Protein AF-A0AA89TH54-F1 (afdb_monomer_lite)

Radius of gyration: 21.81 Å; chains: 1; bounding box: 43×52×62 Å

Foldseek 3Di:
DVVVCCVVVVVVVVCVVPVVVVLVVLLVLLVVLLVLLCLLQDVVRDDPLHPPPPDDDDDPVRVVVVVVCVVVVPVVVVVVCVVPQVVPDDPPPDDPVVSSCVVVVVVVVVVCVVVVVVVVVVVVVSVVCVVPVVSVNVVSNVSSVVSNVVSVCSNPPDRPPDD

InterPro domains:
  IPR001123 Amino acid exporter protein, LeuE-type [PF01810] (1-156)
  IPR001123 Amino acid exporter protein, LeuE-type [PTHR30086] (2-160)

Structure (mmCIF, N/CA/C/O backbone):
data_AF-A0AA89TH54-F1
#
_entry.id   AF-A0AA89TH54-F1
#
loop_
_atom_site.group_PDB
_atom_site.id
_atom_site.type_symbol
_atom_site.label_atom_id
_atom_site.label_alt_id
_atom_site.label_comp_id
_atom_site.label_asym_id
_atom_site.label_entity_id
_atom_site.label_seq_id
_atom_site.pdbx_PDB_ins_code
_atom_site.Cartn_x
_atom_site.Cartn_y
_atom_site.Cartn_z
_atom_site.occupancy
_atom_site.B_iso_or_equiv
_atom_site.auth_seq_id
_atom_site.auth_comp_id
_atom_site.auth_asym_id
_atom_site.auth_atom_id
_atom_site.pdbx_PDB_model_num
ATOM 1 N N . MET A 1 1 ? -13.115 -5.413 13.784 1.00 51.59 1 MET A N 1
ATOM 2 C CA . MET A 1 1 ? -12.794 -6.855 13.664 1.00 51.59 1 MET A CA 1
ATOM 3 C C . MET A 1 1 ? -14.010 -7.687 13.252 1.00 51.59 1 MET A C 1
ATOM 5 O O . MET A 1 1 ? -13.947 -8.319 12.209 1.00 51.59 1 MET A O 1
ATOM 9 N N . CYS A 1 2 ? -15.135 -7.628 13.978 1.00 52.97 2 CYS A N 1
ATOM 10 C CA . CYS A 1 2 ? -16.329 -8.447 13.707 1.00 52.97 2 CYS A CA 1
ATOM 11 C C . CYS A 1 2 ? -16.914 -8.284 12.296 1.00 52.97 2 CYS A C 1
ATOM 13 O O . CYS A 1 2 ? -17.205 -9.284 11.664 1.00 52.97 2 CYS A O 1
ATOM 15 N N . TYR A 1 3 ? -17.003 -7.064 11.750 1.00 53.06 3 TYR A N 1
ATOM 16 C CA . TYR A 1 3 ? -17.449 -6.857 10.361 1.00 53.06 3 TYR A CA 1
ATOM 17 C C . TYR A 1 3 ? -16.496 -7.476 9.332 1.00 53.06 3 TYR A C 1
ATOM 19 O O . TYR A 1 3 ? -16.937 -8.051 8.352 1.00 53.06 3 TYR A O 1
ATOM 27 N N . LEU A 1 4 ? -15.183 -7.391 9.554 1.00 56.84 4 LEU A N 1
ATOM 28 C CA . LEU A 1 4 ? -14.187 -7.985 8.661 1.00 56.84 4 LEU A CA 1
ATOM 29 C C . LEU A 1 4 ? -14.202 -9.502 8.721 1.00 56.84 4 LEU A C 1
ATOM 31 O O . LEU A 1 4 ? -14.081 -10.140 7.686 1.00 56.84 4 LEU A O 1
ATOM 35 N N . LEU A 1 5 ? -14.371 -10.056 9.920 1.00 62.34 5 LEU A N 1
ATOM 36 C CA . LEU A 1 5 ? -14.556 -11.485 10.119 1.00 62.34 5 LEU A CA 1
ATOM 37 C C . LEU A 1 5 ? -15.887 -11.945 9.526 1.00 62.34 5 LEU A C 1
ATOM 39 O O . LEU A 1 5 ? -15.901 -12.972 8.877 1.00 62.34 5 LEU A O 1
ATOM 43 N N . ALA A 1 6 ? -16.966 -11.172 9.655 1.00 65.12 6 ALA A N 1
ATOM 44 C CA . ALA A 1 6 ? -18.269 -11.479 9.067 1.00 65.12 6 ALA A CA 1
ATOM 45 C C . ALA A 1 6 ? -18.272 -11.336 7.541 1.00 65.12 6 ALA A C 1
ATOM 47 O O . ALA A 1 6 ? -18.856 -12.162 6.858 1.00 65.12 6 ALA A O 1
ATOM 48 N N . ALA A 1 7 ? -17.588 -10.335 6.987 1.00 67.75 7 ALA A N 1
ATOM 49 C CA . ALA A 1 7 ? -17.425 -10.164 5.550 1.00 67.75 7 ALA A CA 1
ATOM 50 C C . ALA A 1 7 ? -16.487 -11.230 4.976 1.00 67.75 7 ALA A C 1
ATOM 52 O O . ALA A 1 7 ? -16.795 -11.804 3.942 1.00 67.75 7 ALA A O 1
ATOM 53 N N . ALA A 1 8 ? -15.375 -11.548 5.646 1.00 64.88 8 ALA A N 1
ATOM 54 C CA . ALA A 1 8 ? -14.481 -12.626 5.232 1.00 64.88 8 ALA A CA 1
ATOM 55 C C . ALA A 1 8 ? -15.153 -13.998 5.368 1.00 64.88 8 ALA A C 1
ATOM 57 O O . ALA A 1 8 ? -15.050 -14.808 4.452 1.00 64.88 8 ALA A O 1
ATOM 58 N N . ALA A 1 9 ? -15.879 -14.248 6.460 1.00 68.12 9 ALA A N 1
ATOM 59 C CA . ALA A 1 9 ? -16.667 -15.461 6.657 1.00 68.12 9 ALA A CA 1
ATOM 60 C C . ALA A 1 9 ? -17.829 -15.534 5.666 1.00 68.12 9 ALA A C 1
ATOM 62 O O . ALA A 1 9 ? -18.050 -16.586 5.090 1.00 68.12 9 ALA A O 1
ATOM 63 N N . GLY A 1 10 ? -18.518 -14.425 5.400 1.00 69.69 10 GLY A N 1
ATOM 64 C CA . GLY A 1 10 ? -19.607 -14.333 4.429 1.00 69.69 10 GLY A CA 1
ATOM 65 C C . GLY A 1 10 ? -19.125 -14.532 2.996 1.00 69.69 10 GLY A C 1
ATOM 66 O O . GLY A 1 10 ? -19.755 -15.260 2.241 1.00 69.69 10 GLY A O 1
ATOM 67 N N . LEU A 1 11 ? -17.970 -13.971 2.631 1.00 68.94 11 LEU A N 1
ATOM 68 C CA . LEU A 1 11 ? -17.341 -14.189 1.328 1.00 68.94 11 LEU A CA 1
ATOM 69 C C . LEU A 1 11 ? -16.819 -15.629 1.200 1.00 68.94 11 LEU A C 1
ATOM 71 O O . LEU A 1 11 ? -16.967 -16.242 0.149 1.00 68.94 11 LEU A O 1
ATOM 75 N N . SER A 1 12 ? -16.279 -16.200 2.281 1.00 69.44 12 SER A N 1
ATOM 76 C CA . SER A 1 12 ? -15.856 -17.607 2.325 1.00 69.44 12 SER A CA 1
ATOM 77 C C . SER A 1 12 ? -17.049 -18.562 2.232 1.00 69.44 12 SER A C 1
ATOM 79 O O . SER A 1 12 ? -16.991 -19.533 1.486 1.00 69.44 12 SER A O 1
ATOM 81 N N . ALA A 1 13 ? -18.153 -18.262 2.921 1.00 70.94 13 ALA A N 1
ATOM 82 C CA . ALA A 1 13 ? -19.404 -19.010 2.855 1.00 70.94 13 ALA A CA 1
ATOM 83 C C . ALA A 1 13 ? -20.057 -18.887 1.472 1.00 70.94 13 ALA A C 1
ATOM 85 O O . ALA A 1 13 ? -20.527 -19.881 0.930 1.00 70.94 13 ALA A O 1
ATOM 86 N N . LEU A 1 14 ? -20.023 -17.700 0.860 1.00 76.31 14 LEU A N 1
ATOM 87 C CA . LEU A 1 14 ? -20.490 -17.474 -0.508 1.00 76.31 14 LEU A CA 1
ATOM 88 C C . LEU A 1 14 ? -19.672 -18.282 -1.520 1.00 76.31 14 LEU A C 1
ATOM 90 O O . LEU A 1 14 ? -20.238 -18.893 -2.420 1.00 76.31 14 LEU A O 1
ATOM 94 N N . PHE A 1 15 ? -18.349 -18.316 -1.371 1.00 78.00 15 PHE A N 1
ATOM 95 C CA . PHE A 1 15 ? -17.471 -19.109 -2.229 1.00 78.00 15 PHE A CA 1
ATOM 96 C C . PHE A 1 15 ? -17.594 -20.619 -1.991 1.00 78.00 15 PHE A C 1
ATOM 98 O O . PHE A 1 15 ? -17.411 -21.384 -2.936 1.00 78.00 15 PHE A O 1
ATOM 105 N N . ALA A 1 16 ? -17.953 -21.049 -0.776 1.00 74.25 16 ALA A N 1
ATOM 106 C CA . ALA A 1 16 ? -18.321 -22.435 -0.489 1.00 74.25 16 ALA A CA 1
ATOM 107 C C . ALA A 1 16 ? -19.681 -22.810 -1.107 1.00 74.25 16 ALA A C 1
ATOM 109 O O . ALA A 1 16 ? -19.823 -23.898 -1.658 1.00 74.25 16 ALA A O 1
ATOM 110 N N . ALA A 1 17 ? -20.662 -21.903 -1.062 1.00 77.94 17 ALA A N 1
ATOM 111 C CA . ALA A 1 17 ? -21.997 -22.112 -1.621 1.00 77.94 17 ALA A CA 1
ATOM 112 C C . ALA A 1 17 ? -22.024 -22.037 -3.157 1.00 77.94 17 ALA A C 1
ATOM 114 O O . ALA A 1 17 ? -22.782 -22.760 -3.800 1.00 77.94 17 ALA A O 1
ATOM 115 N N . VAL A 1 18 ? -21.190 -21.180 -3.758 1.00 84.50 18 VAL A N 1
ATOM 116 C CA . VAL A 1 18 ? -21.086 -20.996 -5.211 1.00 84.50 18 VAL A CA 1
ATOM 117 C C . VAL A 1 18 ? -19.627 -21.170 -5.654 1.00 84.50 18 VAL A C 1
ATOM 119 O O . VAL A 1 18 ? -18.922 -20.184 -5.900 1.00 84.50 18 VAL A O 1
ATOM 122 N N . PRO A 1 19 ? -19.159 -22.421 -5.830 1.00 78.94 19 PRO A N 1
ATOM 123 C CA . PRO A 1 19 ? -17.795 -22.711 -6.280 1.00 78.94 19 PRO A CA 1
ATOM 124 C C . PRO A 1 19 ? -17.425 -22.023 -7.601 1.00 78.94 19 PRO A C 1
ATOM 126 O O . PRO A 1 19 ? -16.280 -21.621 -7.810 1.00 78.94 19 PRO A O 1
ATOM 129 N N . VAL A 1 20 ? -18.410 -21.831 -8.485 1.00 82.75 20 VAL A N 1
ATOM 130 C CA . VAL A 1 20 ? -18.229 -21.130 -9.763 1.00 82.75 20 VAL A CA 1
ATOM 131 C C . VAL A 1 20 ? -17.826 -19.668 -9.547 1.00 82.75 20 VAL A C 1
ATOM 133 O O . VAL A 1 20 ? -16.929 -19.187 -10.233 1.00 82.75 20 VAL A O 1
ATOM 136 N N . ALA A 1 21 ? -18.408 -18.970 -8.566 1.00 79.81 21 ALA A N 1
ATOM 137 C CA . ALA A 1 21 ? -18.069 -17.575 -8.275 1.00 79.81 21 ALA A CA 1
ATOM 138 C C . ALA A 1 21 ? -16.610 -17.440 -7.819 1.00 79.81 21 ALA A C 1
ATOM 140 O O . ALA A 1 21 ? -15.897 -16.541 -8.267 1.00 79.81 21 ALA A O 1
ATOM 141 N N . PHE A 1 22 ? -16.139 -18.381 -6.995 1.00 77.62 22 PHE A N 1
ATOM 142 C CA . PHE A 1 22 ? -14.737 -18.447 -6.593 1.00 77.62 22 PHE A CA 1
ATOM 143 C C . PHE A 1 22 ? -13.809 -18.640 -7.799 1.00 77.62 22 PHE A C 1
ATOM 145 O O . PHE A 1 22 ? -12.816 -17.927 -7.933 1.00 77.62 22 PHE A O 1
ATOM 152 N N . ILE A 1 23 ? -14.144 -19.568 -8.704 1.00 83.31 23 ILE A N 1
ATOM 153 C CA . ILE A 1 23 ? -13.356 -19.834 -9.916 1.00 83.31 23 ILE A CA 1
ATOM 154 C C . ILE A 1 23 ? -13.316 -18.601 -10.825 1.00 83.31 23 ILE A C 1
ATOM 156 O O . ILE A 1 23 ? -12.239 -18.236 -11.290 1.00 83.31 23 ILE A O 1
ATOM 160 N N . VAL A 1 24 ? -14.451 -17.930 -11.038 1.00 86.50 24 VAL A N 1
ATOM 161 C CA . VAL A 1 24 ? -14.528 -16.717 -11.865 1.00 86.50 24 VAL A CA 1
ATOM 162 C C . VAL A 1 24 ? -13.641 -15.614 -11.295 1.00 86.50 24 VAL A C 1
ATOM 164 O O . VAL A 1 24 ? -12.804 -15.079 -12.017 1.00 86.50 24 VAL A O 1
ATOM 167 N N . VAL A 1 25 ? -13.759 -15.306 -9.999 1.00 82.81 25 VAL A N 1
ATOM 168 C CA . VAL A 1 25 ? -12.946 -14.262 -9.351 1.00 82.81 25 VAL A CA 1
ATOM 169 C C . VAL A 1 25 ? -11.459 -14.624 -9.375 1.00 82.81 25 VAL A C 1
ATOM 171 O O . VAL A 1 25 ? -10.619 -13.778 -9.681 1.00 82.81 25 VAL A O 1
ATOM 174 N N . LYS A 1 26 ? -11.123 -15.890 -9.108 1.00 82.69 26 LYS A N 1
ATOM 175 C CA . LYS A 1 26 ? -9.750 -16.406 -9.147 1.00 82.69 26 LYS A CA 1
ATOM 176 C C . LYS A 1 26 ? -9.131 -16.272 -10.540 1.00 82.69 26 LYS A C 1
ATOM 178 O O . LYS A 1 26 ? -8.019 -15.763 -10.666 1.00 82.69 26 LYS A O 1
ATOM 183 N N . LEU A 1 27 ? -9.836 -16.723 -11.578 1.00 87.88 27 LEU A N 1
ATOM 184 C CA . LEU A 1 27 ? -9.356 -16.659 -12.958 1.00 87.88 27 LEU A CA 1
ATOM 185 C C . LEU A 1 27 ? -9.292 -15.219 -13.464 1.00 87.88 27 LEU A C 1
ATOM 187 O O . LEU A 1 27 ? -8.313 -14.864 -14.111 1.00 87.88 27 LEU A O 1
ATOM 191 N N . ALA A 1 28 ? -10.265 -14.373 -13.117 1.00 88.12 28 ALA A N 1
ATOM 192 C CA . ALA A 1 28 ? -10.231 -12.949 -13.438 1.00 88.12 28 ALA A CA 1
ATOM 193 C C . ALA A 1 28 ? -9.016 -12.256 -12.799 1.00 88.12 28 ALA A C 1
ATOM 195 O O . ALA A 1 28 ? -8.287 -11.533 -13.477 1.00 88.12 28 ALA A O 1
ATOM 196 N N . GLY A 1 29 ? -8.741 -12.531 -11.519 1.00 84.19 29 GLY A N 1
ATOM 197 C CA . GLY A 1 29 ? -7.557 -12.020 -10.827 1.00 84.19 29 GLY A CA 1
ATOM 198 C C . GLY A 1 29 ? -6.249 -12.521 -11.444 1.00 84.19 29 GLY A C 1
ATOM 199 O O . GLY A 1 29 ? -5.338 -11.730 -11.682 1.00 84.19 29 GLY A O 1
ATOM 200 N N . ALA A 1 30 ? -6.164 -13.814 -11.769 1.00 87.75 30 ALA A N 1
ATOM 201 C CA . ALA A 1 30 ? -4.998 -14.388 -12.438 1.00 87.75 30 ALA A CA 1
ATOM 202 C C . ALA A 1 30 ? -4.777 -13.789 -13.838 1.00 87.75 30 ALA A C 1
ATOM 204 O O . ALA A 1 30 ? -3.649 -13.437 -14.176 1.00 87.75 30 ALA A O 1
ATOM 205 N N . ALA A 1 31 ? -5.842 -13.613 -14.626 1.00 88.44 31 ALA A N 1
ATOM 206 C CA . ALA A 1 31 ? -5.785 -12.989 -15.946 1.00 88.44 31 ALA A CA 1
ATOM 207 C C . ALA A 1 31 ? -5.332 -11.527 -15.861 1.00 88.44 31 ALA A C 1
ATOM 209 O O . ALA A 1 31 ? -4.487 -11.100 -16.644 1.00 88.44 31 ALA A O 1
ATOM 210 N N . TYR A 1 32 ? -5.830 -10.775 -14.877 1.00 85.38 32 TYR A N 1
ATOM 211 C CA . TYR A 1 32 ? -5.407 -9.396 -14.648 1.00 85.38 32 TYR A CA 1
ATOM 212 C C . TYR A 1 32 ? -3.924 -9.302 -14.255 1.00 85.38 32 TYR A C 1
ATOM 214 O O . TYR A 1 32 ? -3.184 -8.491 -14.811 1.00 85.38 32 TYR A O 1
ATOM 222 N N . LEU A 1 33 ? -3.451 -10.169 -13.354 1.00 84.56 33 LEU A N 1
ATOM 223 C CA . LEU A 1 33 ? -2.032 -10.233 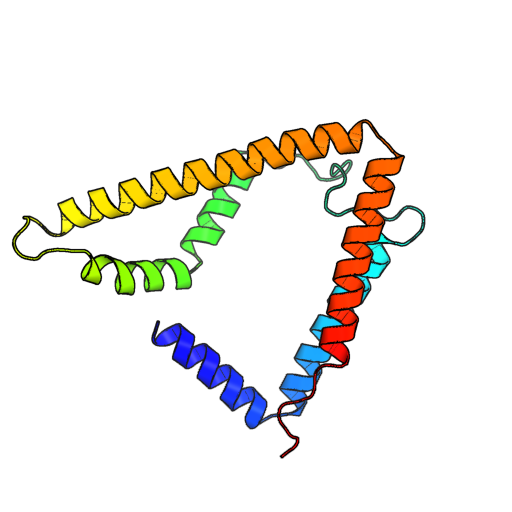-12.986 1.00 84.56 33 LEU A CA 1
ATOM 224 C C . LEU A 1 33 ? -1.146 -10.638 -14.172 1.00 84.56 33 LEU A C 1
ATOM 226 O O . LEU A 1 33 ? -0.078 -10.058 -14.358 1.00 84.56 33 LEU A O 1
ATOM 230 N N . ALA A 1 34 ? -1.594 -11.589 -14.996 1.00 86.31 34 ALA A N 1
ATOM 231 C CA . ALA A 1 34 ? -0.893 -11.991 -16.212 1.00 86.31 34 ALA A CA 1
ATOM 232 C C . ALA A 1 34 ? -0.837 -10.847 -17.236 1.00 86.31 34 ALA A C 1
ATOM 234 O O . ALA A 1 34 ? 0.212 -10.608 -17.832 1.00 86.31 34 ALA A O 1
ATOM 235 N N . TYR A 1 35 ? -1.931 -10.097 -17.392 1.00 86.31 35 TYR A N 1
ATOM 236 C CA . TYR A 1 35 ? -1.980 -8.898 -18.226 1.00 86.31 35 TYR A CA 1
ATOM 237 C C . TYR A 1 35 ? -0.971 -7.837 -17.758 1.00 86.31 35 TYR A C 1
ATOM 239 O O . TYR A 1 35 ? -0.220 -7.312 -18.580 1.00 86.31 35 TYR A O 1
ATOM 247 N N . LEU A 1 36 ? -0.888 -7.568 -16.449 1.00 82.00 36 LEU A N 1
ATOM 248 C CA . LEU A 1 36 ? 0.095 -6.636 -15.883 1.00 82.00 36 LEU A CA 1
ATOM 249 C C . LEU A 1 36 ? 1.542 -7.136 -16.024 1.00 82.00 36 LEU A C 1
ATOM 251 O O . LEU A 1 36 ? 2.447 -6.358 -16.315 1.00 82.00 36 LEU A O 1
ATOM 255 N N . ALA A 1 37 ? 1.781 -8.435 -15.841 1.00 84.50 37 ALA A N 1
ATOM 256 C CA . ALA A 1 37 ? 3.097 -9.030 -16.059 1.00 84.50 37 ALA A CA 1
ATOM 257 C C . ALA A 1 37 ? 3.534 -8.890 -17.527 1.00 84.50 37 ALA A C 1
ATOM 259 O O . ALA A 1 37 ? 4.667 -8.502 -17.817 1.00 84.50 37 ALA A O 1
ATOM 260 N N . TRP A 1 38 ? 2.616 -9.148 -18.461 1.00 83.31 38 TRP A N 1
ATOM 261 C CA . TRP A 1 38 ? 2.858 -9.010 -19.892 1.00 83.31 38 TRP A CA 1
ATOM 262 C C . TRP A 1 38 ? 3.107 -7.558 -20.309 1.00 83.31 38 TRP A C 1
ATOM 264 O O . TRP A 1 38 ? 4.051 -7.294 -21.058 1.00 83.31 38 TRP A O 1
ATOM 274 N N . SER A 1 39 ? 2.313 -6.607 -19.804 1.00 80.75 39 SER A N 1
ATOM 275 C CA . SER A 1 39 ? 2.488 -5.182 -20.109 1.00 80.75 39 SER A CA 1
ATOM 276 C C . SER A 1 39 ? 3.844 -4.655 -19.635 1.00 80.75 39 SER A C 1
ATOM 278 O O . SER A 1 39 ? 4.455 -3.842 -20.328 1.00 80.75 39 SER A O 1
ATOM 280 N N . MET A 1 40 ? 4.370 -5.193 -18.529 1.00 78.94 40 MET A N 1
ATOM 281 C CA . MET A 1 40 ? 5.730 -4.911 -18.079 1.00 78.94 40 MET A CA 1
ATOM 282 C C . MET A 1 40 ? 6.795 -5.576 -18.955 1.00 78.94 40 MET A C 1
ATOM 284 O O . MET A 1 40 ? 7.828 -4.970 -19.185 1.00 78.94 40 MET A O 1
ATOM 288 N N . VAL A 1 41 ? 6.616 -6.802 -19.451 1.00 82.06 41 VAL A N 1
ATOM 289 C CA . VAL A 1 41 ? 7.698 -7.550 -20.128 1.00 82.06 41 VAL A CA 1
ATOM 290 C C . VAL A 1 41 ? 7.784 -7.281 -21.642 1.00 82.06 41 VAL A C 1
ATOM 292 O O . VAL A 1 41 ? 8.876 -7.372 -22.206 1.00 82.06 41 VAL A O 1
ATOM 295 N N . LYS A 1 42 ? 6.692 -6.869 -22.302 1.00 81.12 42 LYS A N 1
ATOM 296 C CA . LYS A 1 42 ? 6.634 -6.607 -23.756 1.00 81.12 42 LYS A CA 1
ATOM 297 C C . LYS A 1 42 ? 7.698 -5.590 -24.232 1.00 81.12 42 LYS A C 1
ATOM 299 O O . LYS A 1 42 ? 7.969 -4.619 -23.519 1.00 81.12 42 LYS A O 1
ATOM 304 N N . PRO A 1 43 ? 8.293 -5.728 -25.436 1.00 67.81 43 PRO A N 1
ATOM 305 C CA . PRO A 1 43 ? 9.152 -4.691 -26.022 1.00 67.81 43 PRO A CA 1
ATOM 306 C C . PRO A 1 43 ? 8.443 -3.324 -26.039 1.00 67.81 43 PRO A C 1
ATOM 308 O O . PRO A 1 43 ? 7.309 -3.229 -26.504 1.00 67.81 43 PRO A O 1
ATOM 311 N N . GLY A 1 44 ? 9.065 -2.289 -25.464 1.00 67.19 44 GLY A N 1
ATOM 312 C CA . GLY A 1 44 ? 8.439 -0.966 -25.282 1.00 67.19 44 GLY A CA 1
ATOM 313 C C . GLY A 1 44 ? 7.427 -0.848 -24.128 1.00 67.19 44 GLY A C 1
ATOM 314 O O . GLY A 1 44 ? 6.831 0.206 -23.956 1.00 67.19 44 GLY A O 1
ATOM 315 N N . GLY A 1 45 ? 7.233 -1.898 -23.322 1.00 63.41 45 GLY A N 1
ATOM 316 C CA . GLY A 1 45 ? 6.356 -1.875 -22.147 1.00 63.41 45 GLY A CA 1
ATOM 317 C C . GLY A 1 45 ? 6.750 -0.804 -21.125 1.00 63.41 45 GLY A C 1
ATOM 318 O O . GLY A 1 45 ? 7.913 -0.716 -20.713 1.00 63.41 45 GLY A O 1
ATOM 319 N N . SER A 1 46 ? 5.786 0.010 -20.702 1.00 60.66 46 SER A N 1
ATOM 320 C CA . SER A 1 46 ? 5.987 0.958 -19.614 1.00 60.66 46 SER A CA 1
ATOM 321 C C . SER A 1 46 ? 5.922 0.217 -18.281 1.00 60.66 46 SER A C 1
ATOM 323 O O . SER A 1 46 ? 5.033 -0.592 -18.017 1.00 60.66 46 SER A O 1
ATOM 325 N N . SER A 1 47 ? 6.899 0.480 -17.417 1.00 58.03 47 SER A N 1
ATOM 326 C CA . SER A 1 47 ? 6.712 0.176 -16.004 1.00 58.03 47 SER A CA 1
ATOM 327 C C . SER A 1 47 ? 5.598 1.096 -15.483 1.00 58.03 47 SER A C 1
ATOM 329 O O . SER A 1 47 ? 5.613 2.276 -15.823 1.00 58.03 47 SER A O 1
ATOM 331 N N . PRO A 1 48 ? 4.675 0.643 -14.621 1.00 56.28 48 PRO A N 1
ATOM 332 C CA . PRO A 1 48 ? 3.808 1.543 -13.854 1.00 56.28 48 PRO A CA 1
ATOM 333 C C . PRO A 1 48 ? 4.605 2.553 -13.013 1.00 56.28 48 PRO A C 1
ATOM 335 O O . PRO A 1 48 ? 4.070 3.570 -12.592 1.00 56.28 48 PRO A O 1
ATOM 338 N N . PHE A 1 49 ? 5.888 2.258 -12.768 1.00 52.19 49 PHE A N 1
ATOM 339 C CA . PHE A 1 49 ? 6.853 3.138 -12.111 1.00 52.19 49 PHE A CA 1
ATOM 340 C C . PHE A 1 49 ? 7.686 3.971 -13.095 1.00 52.19 49 PHE A C 1
ATOM 342 O O . PHE A 1 49 ? 8.576 4.702 -12.667 1.00 52.19 49 PHE A O 1
ATOM 349 N N . ALA A 1 50 ? 7.470 3.834 -14.407 1.00 57.56 50 ALA A N 1
ATOM 350 C CA . ALA A 1 50 ? 8.049 4.764 -15.362 1.00 57.56 50 ALA A CA 1
ATOM 351 C C . ALA A 1 50 ? 7.434 6.146 -15.099 1.00 57.56 50 ALA A C 1
ATOM 353 O O . ALA A 1 50 ? 6.237 6.212 -14.799 1.00 57.56 50 ALA A O 1
ATOM 354 N N . PRO A 1 51 ? 8.214 7.238 -15.200 1.00 54.81 51 PRO A N 1
ATOM 355 C CA . PRO A 1 51 ? 7.654 8.576 -15.149 1.00 54.81 51 PRO A CA 1
ATOM 356 C C . PRO A 1 51 ? 6.493 8.625 -16.132 1.00 54.81 51 PRO A C 1
ATOM 358 O O . PRO A 1 51 ? 6.653 8.269 -17.300 1.00 54.81 51 PRO A O 1
ATOM 361 N N . ALA A 1 52 ? 5.320 8.985 -15.632 1.00 56.50 52 ALA A N 1
ATOM 362 C CA . ALA A 1 52 ? 4.140 9.182 -16.441 1.00 56.50 52 ALA A CA 1
ATOM 363 C C . ALA A 1 52 ? 4.393 10.361 -17.387 1.00 56.50 52 ALA A C 1
ATOM 365 O O . ALA A 1 52 ? 4.091 11.499 -17.049 1.00 56.50 52 ALA A O 1
ATOM 366 N N . GLN A 1 53 ? 5.015 10.099 -18.536 1.00 54.91 53 GLN A N 1
ATOM 367 C CA . GLN A 1 53 ? 5.391 11.148 -19.482 1.00 54.91 53 GLN A CA 1
ATOM 368 C C . GLN A 1 53 ? 4.158 11.822 -20.112 1.00 54.91 53 GLN A C 1
ATOM 370 O O . GLN A 1 53 ? 4.269 12.963 -20.540 1.00 54.91 53 GLN A O 1
ATOM 375 N N . ASP A 1 54 ? 2.981 11.177 -20.048 1.00 55.53 54 ASP A N 1
ATOM 376 C CA . ASP A 1 54 ? 1.758 11.617 -20.737 1.00 55.53 54 ASP A CA 1
ATOM 377 C C . ASP A 1 54 ? 0.516 11.774 -19.834 1.00 55.53 54 ASP A C 1
ATOM 379 O O . ASP A 1 54 ? -0.597 11.936 -20.338 1.00 55.53 54 ASP A O 1
ATOM 383 N N . LEU A 1 55 ? 0.647 11.709 -18.501 1.00 60.75 55 LEU A N 1
ATOM 384 C CA . LEU A 1 55 ? -0.499 12.014 -17.633 1.00 60.75 55 LEU A CA 1
ATOM 385 C C . LEU A 1 55 ? -0.633 13.535 -17.470 1.00 60.75 55 LEU A C 1
ATOM 387 O O . LEU A 1 55 ? 0.356 14.196 -17.148 1.00 60.75 55 LEU A O 1
ATOM 391 N N . PRO A 1 56 ? -1.842 14.106 -17.647 1.00 69.50 56 PRO A N 1
ATOM 392 C CA . PRO A 1 56 ? -2.052 15.522 -17.398 1.00 69.50 56 PRO A CA 1
ATOM 393 C C . PRO A 1 56 ? -1.657 15.843 -15.949 1.00 69.50 56 PRO A C 1
ATOM 395 O O . PRO A 1 56 ? -2.003 15.067 -15.050 1.00 69.50 56 PRO A O 1
ATOM 398 N N . PRO A 1 57 ? -0.942 16.957 -15.704 1.00 67.25 57 PRO A N 1
ATOM 399 C CA . PRO A 1 57 ? -0.507 17.324 -14.365 1.00 67.25 57 PRO A CA 1
ATOM 400 C C . PRO A 1 57 ? -1.726 17.416 -13.445 1.00 67.25 57 PRO A C 1
ATOM 402 O O . PRO A 1 57 ? -2.630 18.231 -13.639 1.00 67.25 57 PRO A O 1
ATOM 405 N N . VAL A 1 58 ? -1.778 16.524 -12.459 1.00 76.75 58 VAL A N 1
ATOM 406 C CA . VAL A 1 58 ? -2.810 16.528 -11.423 1.00 76.75 58 VAL A CA 1
ATOM 407 C C . VAL A 1 58 ? -2.340 17.483 -10.334 1.00 76.75 58 VAL A C 1
ATOM 409 O O . VAL A 1 58 ? -1.201 17.385 -9.892 1.00 76.75 58 VAL A O 1
ATOM 412 N N . SER A 1 59 ? -3.195 18.410 -9.899 1.00 85.38 59 SER A N 1
ATOM 413 C CA . SER A 1 59 ? -2.830 19.341 -8.830 1.00 85.38 59 SER A CA 1
ATOM 414 C C . SER A 1 59 ? -2.559 18.607 -7.514 1.00 85.38 59 SER A C 1
ATOM 416 O O . SER A 1 59 ? -3.260 17.649 -7.173 1.00 85.38 59 SER A O 1
ATOM 418 N N . ASP A 1 60 ? -1.597 19.100 -6.732 1.00 84.00 60 ASP A N 1
ATOM 419 C CA . ASP A 1 60 ? -1.253 18.539 -5.417 1.00 84.00 60 ASP A CA 1
ATOM 420 C C . ASP A 1 60 ? -2.474 18.458 -4.493 1.00 84.00 60 ASP A C 1
ATOM 422 O O . ASP A 1 60 ? -2.672 17.470 -3.791 1.00 84.00 60 ASP A O 1
ATOM 426 N N . ALA A 1 61 ? -3.362 19.455 -4.565 1.00 83.06 61 ALA A N 1
ATOM 427 C CA . ALA A 1 61 ? -4.624 19.470 -3.829 1.00 83.06 61 ALA A CA 1
ATOM 428 C C . ALA A 1 61 ? -5.560 18.316 -4.231 1.00 83.06 61 ALA A C 1
ATOM 430 O O . ALA A 1 61 ? -6.245 17.751 -3.377 1.00 83.06 61 ALA A O 1
ATOM 431 N N . ARG A 1 62 ? -5.584 17.939 -5.516 1.00 82.12 62 ARG A N 1
ATOM 432 C CA . ARG A 1 62 ? -6.379 16.810 -6.012 1.00 82.12 62 ARG A CA 1
ATOM 433 C C . ARG A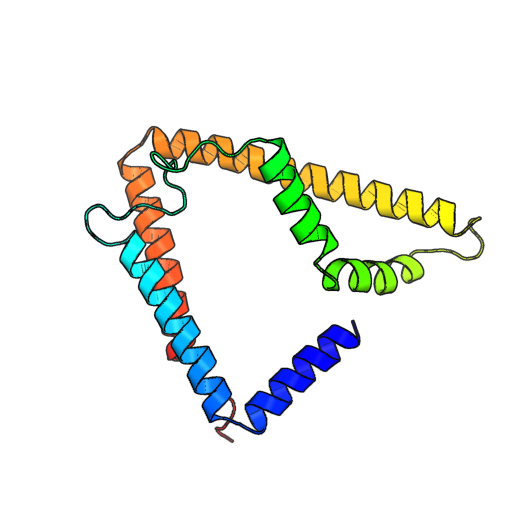 1 62 ? -5.748 15.470 -5.639 1.00 82.12 62 ARG A C 1
ATOM 435 O O . ARG A 1 62 ? -6.477 14.549 -5.291 1.00 82.12 62 ARG A O 1
ATOM 442 N N . LEU A 1 63 ? -4.421 15.356 -5.656 1.00 81.19 63 LEU A N 1
ATOM 443 C CA . LEU A 1 63 ? -3.723 14.165 -5.156 1.00 81.19 63 LEU A CA 1
ATOM 444 C C . LEU A 1 63 ? -3.953 13.972 -3.651 1.00 81.19 63 LEU A C 1
ATOM 446 O O . LEU A 1 63 ? -4.294 12.872 -3.212 1.00 81.19 63 LEU A O 1
ATOM 450 N N . PHE A 1 64 ? -3.846 15.054 -2.878 1.00 79.75 64 PHE A N 1
ATOM 451 C CA . PHE A 1 64 ? -4.127 15.056 -1.447 1.00 79.75 64 PHE A CA 1
ATOM 452 C C . PHE A 1 64 ? -5.580 14.678 -1.158 1.00 79.75 64 PHE A C 1
ATOM 454 O O . PHE A 1 64 ? -5.824 13.797 -0.338 1.00 79.75 64 PHE A O 1
ATOM 461 N N . SER A 1 65 ? -6.549 15.282 -1.854 1.00 81.25 65 SER A N 1
ATOM 462 C CA . SER A 1 65 ? -7.964 14.973 -1.636 1.00 81.25 65 SER A CA 1
ATOM 463 C C . SER A 1 65 ? -8.307 13.540 -2.030 1.00 81.25 65 SER A C 1
ATOM 465 O O . SER A 1 65 ? -9.066 12.893 -1.318 1.00 81.25 65 SER A O 1
ATOM 467 N N . MET A 1 66 ? -7.705 12.998 -3.092 1.00 80.00 66 MET A N 1
ATOM 468 C CA . MET A 1 66 ? -7.893 11.599 -3.473 1.00 80.00 66 MET A CA 1
ATOM 469 C C . MET A 1 66 ? -7.350 10.651 -2.396 1.00 80.00 66 MET A C 1
ATOM 471 O O . MET A 1 66 ? -8.035 9.703 -2.013 1.00 80.00 66 MET A O 1
ATOM 475 N N . GLY A 1 67 ? -6.160 10.927 -1.850 1.00 77.38 67 GLY A N 1
ATOM 476 C CA . GLY A 1 67 ? -5.580 10.157 -0.744 1.00 77.38 67 GLY A CA 1
ATOM 477 C C . GLY A 1 67 ? -6.372 10.281 0.562 1.00 77.38 67 GLY A C 1
ATOM 478 O O . GLY A 1 67 ? -6.595 9.277 1.246 1.00 77.38 67 GLY A O 1
ATOM 479 N N . LEU A 1 68 ? -6.843 11.489 0.881 1.00 77.44 68 LEU A N 1
ATOM 480 C CA . LEU A 1 68 ? -7.674 11.782 2.046 1.00 77.44 68 LEU A CA 1
ATOM 481 C C . LEU A 1 68 ? -9.023 11.070 1.946 1.00 77.44 68 LEU A C 1
ATOM 483 O O . LEU A 1 68 ? -9.392 10.340 2.859 1.00 77.44 68 LEU A O 1
ATOM 487 N N . LEU A 1 69 ? -9.730 11.222 0.825 1.00 78.88 69 LEU A N 1
ATOM 488 C CA . LEU A 1 69 ? 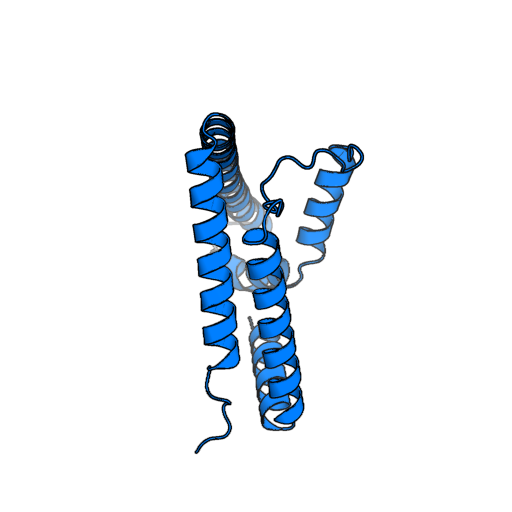-11.008 10.559 0.581 1.00 78.88 69 LEU A CA 1
ATOM 489 C C . LEU A 1 69 ? -10.848 9.044 0.596 1.00 78.88 69 LEU A C 1
ATOM 491 O O . LEU A 1 69 ? -11.649 8.373 1.228 1.00 78.88 69 LEU A O 1
ATOM 495 N N . THR A 1 70 ? -9.794 8.498 -0.014 1.00 76.06 70 THR A N 1
ATOM 496 C CA . THR A 1 70 ? -9.530 7.050 0.020 1.00 76.06 70 THR A CA 1
ATOM 497 C C . THR A 1 70 ? -9.304 6.551 1.450 1.00 76.06 70 THR A C 1
ATOM 499 O O . THR A 1 70 ? -9.785 5.477 1.800 1.00 76.06 70 THR A O 1
ATOM 502 N N . ASN A 1 71 ? -8.614 7.323 2.297 1.00 71.25 71 ASN A N 1
ATOM 503 C CA . ASN A 1 71 ? -8.430 6.980 3.710 1.00 71.25 71 ASN A CA 1
ATOM 504 C C . ASN A 1 71 ? -9.724 7.107 4.524 1.00 71.25 71 ASN A C 1
ATOM 506 O O . ASN A 1 71 ? -10.042 6.208 5.298 1.00 71.25 71 ASN A O 1
ATOM 510 N N . LEU A 1 72 ? -10.481 8.191 4.343 1.00 71.06 72 LEU A N 1
ATOM 511 C CA . LEU A 1 72 ? -11.736 8.439 5.060 1.00 71.06 72 LEU A CA 1
ATOM 512 C C . LEU A 1 72 ? -12.837 7.449 4.656 1.00 71.06 72 LEU A C 1
ATOM 514 O O . LEU A 1 72 ? -13.575 6.963 5.509 1.00 71.06 72 LEU A O 1
ATOM 518 N N . LEU A 1 73 ? -12.913 7.101 3.368 1.00 70.50 73 LEU A N 1
ATOM 519 C CA . LEU A 1 73 ? -13.836 6.106 2.814 1.00 70.50 73 LEU A CA 1
ATOM 520 C C . LEU A 1 73 ? -13.396 4.667 3.098 1.00 70.50 73 LEU A C 1
ATOM 522 O O . LEU A 1 73 ? -14.048 3.739 2.627 1.00 70.50 73 LEU A O 1
ATOM 526 N N . ASN A 1 74 ? -12.305 4.452 3.839 1.00 70.12 74 ASN A N 1
ATOM 527 C CA . ASN A 1 74 ? -11.860 3.127 4.238 1.00 70.12 74 ASN A CA 1
ATOM 528 C C . ASN A 1 74 ? -12.425 2.770 5.627 1.00 70.12 74 ASN A C 1
ATOM 530 O O . ASN A 1 74 ? -11.755 2.978 6.646 1.00 70.12 74 ASN A O 1
ATOM 534 N N . PRO A 1 75 ? -13.634 2.174 5.716 1.00 62.75 75 PRO A N 1
ATOM 535 C CA . PRO A 1 75 ? -14.269 1.873 6.998 1.00 62.75 75 PRO A CA 1
ATOM 536 C C . PRO A 1 75 ? -13.458 0.880 7.838 1.00 62.75 75 PRO A C 1
ATOM 538 O O . PRO A 1 75 ? -13.624 0.824 9.055 1.00 62.75 75 PRO A O 1
ATOM 541 N N . LYS A 1 76 ? -12.549 0.105 7.223 1.00 68.56 76 LYS A N 1
ATOM 542 C CA . LYS A 1 76 ? -11.669 -0.828 7.942 1.00 68.56 76 LYS A CA 1
ATOM 543 C C . LYS A 1 76 ? -10.748 -0.084 8.909 1.00 68.56 76 LYS A C 1
ATOM 545 O O . LYS A 1 76 ? -10.530 -0.591 10.005 1.00 68.56 76 LYS A O 1
ATOM 550 N N . ILE A 1 77 ? -10.249 1.098 8.544 1.00 68.12 77 ILE A N 1
ATOM 551 C CA . ILE A 1 77 ? -9.369 1.894 9.409 1.00 68.12 77 ILE A CA 1
ATOM 552 C C . ILE A 1 77 ? -10.153 2.408 10.619 1.00 68.12 77 ILE A C 1
ATOM 554 O O . ILE A 1 77 ? -9.708 2.224 11.751 1.00 68.12 77 ILE A O 1
ATOM 558 N N . ALA A 1 78 ? -11.342 2.976 10.404 1.00 68.12 78 ALA A N 1
ATOM 559 C CA . ALA A 1 78 ? -12.202 3.459 11.485 1.00 68.12 78 ALA A CA 1
ATOM 560 C C . ALA A 1 78 ? -12.591 2.330 12.458 1.00 68.12 78 ALA A C 1
ATOM 562 O O . ALA A 1 78 ? -12.445 2.466 13.671 1.00 68.12 78 ALA A O 1
ATOM 563 N N . LEU A 1 79 ? -12.993 1.171 11.924 1.00 69.00 79 LEU A N 1
ATOM 564 C CA . LEU A 1 79 ? -13.335 -0.015 12.715 1.00 69.00 79 LEU A CA 1
ATOM 565 C C . LEU A 1 79 ? -12.133 -0.629 13.445 1.00 69.00 79 LEU A C 1
ATOM 567 O O . LEU A 1 79 ? -12.318 -1.267 14.481 1.00 69.00 79 LEU A O 1
ATOM 571 N N . MET A 1 80 ? -10.919 -0.502 12.900 1.00 70.94 80 MET A N 1
ATOM 572 C CA . MET A 1 80 ? -9.700 -0.956 13.568 1.00 70.94 80 MET A CA 1
ATOM 573 C C . MET A 1 80 ? -9.399 -0.067 14.769 1.00 70.94 80 MET A C 1
ATOM 575 O O . MET A 1 80 ? -9.253 -0.586 15.868 1.00 70.94 80 MET A O 1
ATOM 579 N N . HIS A 1 81 ? -9.397 1.255 14.587 1.00 70.62 81 HIS A N 1
ATOM 580 C CA . HIS A 1 81 ? -9.153 2.206 15.671 1.00 70.62 81 HIS A CA 1
ATOM 581 C C . HIS A 1 81 ? -10.210 2.094 16.775 1.00 70.62 81 HIS A C 1
ATOM 583 O O . HIS A 1 81 ? -9.846 1.985 17.939 1.00 70.62 81 HIS A O 1
ATOM 589 N N . ALA A 1 82 ? -11.497 2.008 16.426 1.00 69.25 82 ALA A N 1
ATOM 590 C CA . ALA A 1 82 ? -12.573 1.839 17.406 1.00 69.25 82 ALA A CA 1
ATOM 591 C C . ALA A 1 82 ? -12.465 0.534 18.219 1.00 69.25 82 ALA A C 1
ATOM 593 O O . ALA A 1 82 ? -12.919 0.485 19.356 1.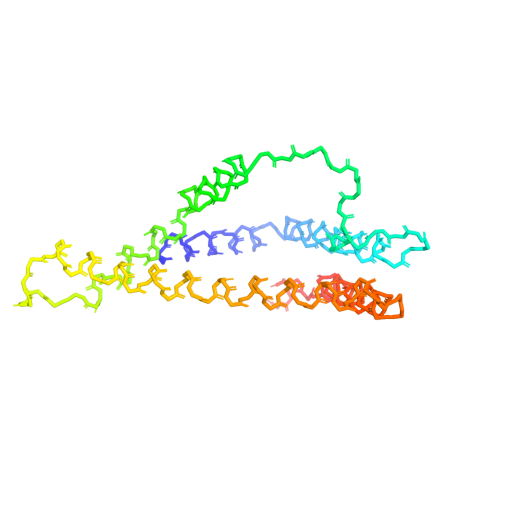00 69.25 82 ALA A O 1
ATOM 594 N N . ALA A 1 83 ? -11.868 -0.522 17.654 1.00 71.44 83 ALA A N 1
ATOM 595 C CA . ALA A 1 83 ? -11.687 -1.798 18.343 1.00 71.44 83 ALA A CA 1
ATOM 596 C C . ALA A 1 83 ? -10.371 -1.886 19.133 1.00 71.44 83 ALA A C 1
ATOM 598 O O . ALA A 1 83 ? -10.328 -2.593 20.136 1.00 71.44 83 ALA A O 1
ATOM 599 N N . LEU A 1 84 ? -9.302 -1.225 18.673 1.00 74.25 84 LEU A N 1
ATOM 600 C CA . LEU A 1 84 ? -7.969 -1.301 19.282 1.00 74.25 84 LEU A CA 1
ATOM 601 C C . LEU A 1 84 ? -7.752 -0.217 20.341 1.00 74.25 84 LEU A C 1
ATOM 603 O O . LEU A 1 84 ? -7.232 -0.522 21.406 1.00 74.25 84 LEU A O 1
ATOM 607 N N . LEU A 1 85 ? -8.147 1.033 20.067 1.00 72.69 85 LEU A N 1
ATOM 608 C CA . LEU A 1 85 ? -7.852 2.173 20.943 1.00 72.69 85 LEU A CA 1
ATOM 609 C C . LEU A 1 85 ? -8.388 1.993 22.369 1.00 72.69 85 LEU A C 1
ATOM 611 O O . LEU A 1 85 ? -7.607 2.217 23.290 1.00 72.69 85 LEU A O 1
ATOM 615 N N . PRO A 1 86 ? -9.632 1.515 22.595 1.00 72.31 86 PRO A N 1
ATOM 616 C CA . PRO A 1 86 ? -10.133 1.315 23.954 1.00 72.31 86 PRO A CA 1
ATOM 617 C C . PRO A 1 86 ? -9.319 0.302 24.767 1.00 72.31 86 PRO A C 1
ATOM 619 O O . PRO A 1 86 ? -9.325 0.375 25.987 1.00 72.31 86 PRO A O 1
ATOM 622 N N . GLN A 1 87 ? -8.609 -0.627 24.113 1.00 78.00 87 GLN A N 1
ATOM 623 C CA . GLN A 1 87 ? -7.794 -1.638 24.801 1.00 78.00 87 GLN A CA 1
ATOM 624 C C . GLN A 1 87 ? -6.515 -1.051 25.412 1.00 78.00 87 GLN A C 1
ATOM 626 O O . GLN A 1 87 ? -5.939 -1.657 26.308 1.00 78.00 87 GLN A O 1
ATOM 631 N N . PHE A 1 88 ? -6.068 0.111 24.928 1.00 79.38 88 PHE A N 1
ATOM 632 C CA . PHE A 1 88 ? -4.883 0.814 25.429 1.00 79.38 88 PHE A CA 1
ATOM 633 C C . PHE A 1 88 ? -5.234 2.003 26.328 1.00 79.38 88 PHE A C 1
ATOM 635 O O . PHE A 1 88 ? -4.337 2.716 26.771 1.00 79.38 88 PHE A O 1
ATOM 642 N N . MET A 1 89 ? -6.526 2.243 26.561 1.00 82.44 89 MET A N 1
ATOM 643 C CA . MET A 1 89 ? -7.000 3.320 27.419 1.00 82.44 89 MET A CA 1
ATOM 644 C C . MET A 1 89 ? -7.152 2.814 28.848 1.00 82.44 89 MET A C 1
ATOM 646 O O . MET A 1 89 ? -7.748 1.764 29.083 1.00 82.44 89 MET A O 1
ATOM 650 N N . ASP A 1 90 ? -6.651 3.590 29.801 1.00 83.62 90 ASP A N 1
ATOM 651 C CA . ASP A 1 90 ? -6.830 3.326 31.224 1.00 83.62 90 ASP A CA 1
ATOM 652 C C . ASP A 1 90 ? -7.978 4.205 31.757 1.00 83.62 90 ASP A C 1
ATOM 654 O O . ASP A 1 90 ? -7.863 5.438 31.733 1.00 83.62 90 ASP A O 1
ATOM 658 N N . PRO A 1 91 ? -9.084 3.615 32.253 1.00 78.19 91 PRO A N 1
ATOM 659 C CA . PRO A 1 91 ? -10.205 4.361 32.822 1.00 78.19 91 PRO A CA 1
ATOM 660 C C . PRO A 1 91 ? -9.825 5.276 33.995 1.00 78.19 91 PRO A C 1
ATOM 662 O O . PRO A 1 91 ? -10.559 6.221 34.279 1.00 78.19 91 PRO A O 1
ATOM 665 N N . GLN A 1 92 ? -8.710 5.009 34.684 1.00 83.31 92 GLN A N 1
ATOM 666 C CA . GLN A 1 92 ? -8.249 5.790 35.835 1.00 83.31 92 GLN A CA 1
ATOM 667 C C . GLN A 1 92 ? -7.206 6.859 35.481 1.00 83.31 92 GLN A C 1
ATOM 669 O O . GLN A 1 92 ? -6.958 7.755 36.286 1.00 83.31 92 GLN A O 1
ATOM 674 N N . ALA A 1 93 ? -6.643 6.835 34.270 1.00 78.44 93 ALA A N 1
ATOM 675 C CA . ALA A 1 93 ? -5.588 7.761 33.845 1.00 78.44 93 ALA A CA 1
ATOM 676 C C . ALA A 1 93 ? -6.104 9.112 33.297 1.00 78.44 93 ALA A C 1
ATOM 678 O O . ALA A 1 93 ? -5.356 9.859 32.666 1.00 78.44 93 ALA A O 1
ATOM 679 N N . GLY A 1 94 ? -7.381 9.450 33.518 1.00 81.69 94 GLY A N 1
ATOM 680 C CA . GLY A 1 94 ? -7.977 10.739 33.147 1.00 81.69 94 GLY A CA 1
ATOM 681 C C . GLY A 1 94 ? -8.989 10.670 31.992 1.00 81.69 94 GLY A C 1
ATOM 682 O O . GLY A 1 94 ? -9.466 9.591 31.641 1.00 81.69 94 GLY A O 1
ATOM 683 N N . PRO A 1 95 ? -9.362 11.818 31.392 1.00 84.38 95 PRO A N 1
ATOM 684 C CA . PRO A 1 95 ? -10.440 11.883 30.409 1.00 84.38 95 PRO A CA 1
ATOM 685 C C . PRO A 1 95 ? -10.146 11.078 29.136 1.00 84.38 95 PRO A C 1
ATOM 687 O O . PRO A 1 95 ? -9.115 11.265 28.487 1.00 84.38 95 PRO A O 1
ATOM 690 N N . ALA A 1 96 ? -11.111 10.255 28.721 1.00 79.38 96 ALA A N 1
ATOM 691 C CA . ALA A 1 96 ? -11.026 9.391 27.541 1.00 79.38 96 ALA A CA 1
ATOM 692 C C . ALA A 1 96 ? -10.620 10.133 26.249 1.00 79.38 96 ALA A C 1
ATOM 694 O O . ALA A 1 96 ? -9.830 9.624 25.456 1.00 79.38 96 ALA A O 1
ATOM 695 N N . TRP A 1 97 ? -11.116 11.357 26.044 1.00 79.12 97 TRP A N 1
ATOM 696 C CA . TRP A 1 97 ? -10.789 12.167 24.865 1.00 79.12 97 TRP A CA 1
ATOM 697 C C . TRP A 1 97 ? -9.308 12.582 24.819 1.00 79.12 97 TRP A C 1
ATOM 699 O O . TRP A 1 97 ? -8.732 12.652 23.735 1.00 79.12 97 TRP A O 1
ATOM 709 N N . GLY A 1 98 ? -8.672 12.808 25.975 1.00 83.12 98 GLY A N 1
ATOM 710 C CA . GLY A 1 98 ? -7.261 13.193 26.062 1.00 83.12 98 GLY A CA 1
ATOM 711 C C . GLY A 1 98 ? -6.335 12.036 25.693 1.00 83.12 98 GLY A C 1
ATOM 712 O O . GLY A 1 98 ? -5.419 12.203 24.888 1.00 83.12 98 GLY A O 1
ATOM 713 N N . GLN A 1 99 ? -6.640 10.836 26.192 1.00 82.75 99 GLN A N 1
ATOM 714 C CA . GLN A 1 99 ? -5.917 9.614 25.827 1.00 82.75 99 GLN A CA 1
ATOM 715 C C . GLN A 1 99 ? -6.099 9.272 24.340 1.00 82.75 99 GLN A C 1
ATOM 717 O O . GLN A 1 99 ? -5.138 8.890 23.677 1.00 82.75 99 GLN A O 1
ATOM 722 N N . LEU A 1 100 ? -7.299 9.478 23.782 1.00 81.06 100 LEU A N 1
ATOM 723 C CA . LEU A 1 100 ? -7.558 9.302 22.348 1.00 81.06 100 LEU A CA 1
ATOM 724 C C . LEU A 1 100 ? -6.733 10.261 21.481 1.00 81.06 100 LEU A C 1
ATOM 726 O O . LEU A 1 100 ? -6.167 9.830 20.477 1.00 81.06 100 LEU A O 1
ATOM 730 N N . LEU A 1 101 ? -6.628 11.538 21.865 1.00 84.06 101 LEU A N 1
ATOM 731 C CA . LEU A 1 101 ? -5.781 12.506 21.161 1.00 84.06 101 LEU A CA 1
ATOM 732 C C . LEU A 1 101 ? -4.300 12.126 21.240 1.00 84.06 101 LEU A C 1
ATOM 734 O O . LEU A 1 101 ? -3.593 12.228 20.240 1.00 84.06 101 LEU A O 1
ATOM 738 N N . GLN A 1 102 ? -3.835 11.651 22.397 1.00 85.38 102 GLN A N 1
ATOM 739 C CA . GLN A 1 102 ? -2.450 11.225 22.580 1.00 85.38 102 GLN A CA 1
ATOM 740 C C . GLN A 1 102 ? -2.121 9.977 21.749 1.00 85.38 102 GLN A C 1
ATOM 742 O O . GLN A 1 102 ? -1.168 9.996 20.970 1.00 85.38 102 GLN A O 1
ATOM 747 N N . LEU A 1 103 ? -2.921 8.912 21.866 1.00 83.56 103 LEU A N 1
ATOM 748 C CA . LEU A 1 103 ? -2.731 7.666 21.117 1.00 83.56 103 LEU A CA 1
ATOM 749 C C . LEU A 1 103 ? -2.866 7.895 19.606 1.00 83.56 103 LEU A C 1
ATOM 751 O O . LEU A 1 103 ? -2.023 7.444 18.830 1.00 83.56 103 LEU A O 1
ATOM 755 N N . GLY A 1 104 ? -3.883 8.656 19.188 1.00 82.06 104 GLY A N 1
ATOM 756 C CA . GLY A 1 104 ? -4.068 9.051 17.793 1.00 82.06 104 GLY A CA 1
ATOM 757 C C . GLY A 1 104 ? -2.905 9.894 17.270 1.00 82.06 104 GLY A C 1
ATOM 758 O O . GLY A 1 104 ? -2.411 9.643 16.173 1.00 82.06 104 GLY A O 1
ATOM 759 N N . GLY A 1 105 ? -2.411 10.844 18.068 1.00 84.81 105 GLY A N 1
ATOM 760 C CA . GLY A 1 105 ? -1.265 11.686 17.726 1.00 84.81 105 GLY A CA 1
ATOM 761 C C . GLY A 1 105 ? 0.018 10.881 17.523 1.00 84.81 105 GLY A C 1
ATOM 762 O O . GLY A 1 105 ? 0.675 11.031 16.493 1.00 84.81 105 GLY A O 1
ATOM 763 N N . VAL A 1 106 ? 0.341 9.969 18.447 1.00 87.56 106 VAL A N 1
ATOM 764 C CA . VAL A 1 106 ? 1.491 9.058 18.308 1.00 87.56 106 VAL A CA 1
ATOM 765 C C . VAL A 1 106 ? 1.368 8.232 17.030 1.00 87.56 106 VAL A C 1
ATOM 767 O O . VAL A 1 106 ? 2.325 8.129 16.264 1.00 87.56 106 VAL A O 1
ATOM 770 N N . GLN A 1 107 ? 0.182 7.690 16.756 1.00 83.69 107 GLN A N 1
ATOM 771 C CA . GLN A 1 107 ? -0.043 6.885 15.563 1.00 83.69 107 GLN A CA 1
ATOM 772 C C . GLN A 1 107 ? 0.090 7.692 14.264 1.00 83.69 107 GLN A C 1
ATOM 774 O O . GLN A 1 107 ? 0.686 7.198 13.306 1.00 83.69 107 GLN A O 1
ATOM 779 N N . ILE A 1 108 ? -0.403 8.934 14.232 1.00 83.25 108 ILE A N 1
ATOM 780 C CA . ILE A 1 108 ? -0.222 9.843 13.092 1.00 83.25 108 ILE A CA 1
ATOM 781 C C . ILE A 1 108 ? 1.263 10.130 12.874 1.00 83.25 108 ILE A C 1
ATOM 783 O O . ILE A 1 108 ? 1.730 10.023 11.743 1.00 83.25 108 ILE A O 1
ATOM 787 N N . ILE A 1 109 ? 2.012 10.449 13.933 1.00 89.31 109 ILE A N 1
ATOM 788 C CA . ILE A 1 109 ? 3.446 10.751 13.838 1.00 89.31 109 ILE A CA 1
ATOM 789 C C . ILE A 1 109 ? 4.206 9.542 13.294 1.00 89.31 109 ILE A C 1
ATOM 791 O O . ILE A 1 109 ? 4.910 9.665 12.297 1.00 89.31 109 ILE A O 1
ATOM 795 N N . VAL A 1 110 ? 4.017 8.361 13.888 1.00 88.50 110 VAL A N 1
ATOM 796 C CA . VAL A 1 110 ? 4.685 7.129 13.443 1.00 88.50 110 VAL A CA 1
ATOM 797 C C . VAL A 1 110 ? 4.309 6.795 12.000 1.00 88.50 110 VAL A C 1
ATOM 799 O O . VAL A 1 110 ? 5.186 6.528 11.178 1.00 88.50 110 VAL A O 1
ATOM 802 N N . GLY A 1 111 ? 3.017 6.850 11.665 1.00 84.19 111 GLY A N 1
ATOM 803 C CA . GLY A 1 111 ? 2.532 6.585 10.315 1.00 84.19 111 GLY A CA 1
ATOM 804 C C . GLY A 1 111 ? 3.111 7.559 9.290 1.00 84.19 111 GLY A C 1
ATOM 805 O O . GLY A 1 111 ? 3.549 7.135 8.220 1.00 84.19 111 GLY A O 1
ATOM 806 N N . LEU A 1 112 ? 3.167 8.850 9.618 1.00 85.31 112 LEU A N 1
ATOM 807 C CA . LEU A 1 112 ? 3.745 9.871 8.752 1.00 85.31 112 LEU A CA 1
ATOM 808 C C . LEU A 1 112 ? 5.251 9.665 8.581 1.00 85.31 112 LEU A C 1
ATOM 810 O O . LEU A 1 112 ? 5.730 9.687 7.452 1.00 85.31 112 LEU A O 1
ATOM 814 N N . SER A 1 113 ? 5.991 9.411 9.662 1.00 89.38 113 SER A N 1
ATOM 815 C CA . SER A 1 113 ? 7.435 9.169 9.609 1.00 89.38 113 SER A CA 1
ATOM 816 C C . SER A 1 113 ? 7.777 7.951 8.754 1.00 89.38 113 SER A C 1
ATOM 818 O O . SER A 1 113 ? 8.641 8.041 7.886 1.00 89.38 113 SER A O 1
ATOM 820 N N . VAL A 1 114 ? 7.075 6.829 8.936 1.00 90.25 114 VAL A N 1
ATOM 821 C CA . VAL A 1 114 ? 7.303 5.614 8.140 1.00 90.25 114 VAL A CA 1
ATOM 822 C C . VAL A 1 114 ? 6.985 5.862 6.666 1.00 90.25 114 VAL A C 1
ATOM 824 O O . VAL A 1 114 ? 7.807 5.548 5.806 1.00 90.25 114 VAL A O 1
ATOM 827 N N . ASN A 1 115 ? 5.835 6.470 6.358 1.00 84.94 115 ASN A N 1
ATOM 828 C CA . ASN A 1 115 ? 5.470 6.775 4.973 1.00 84.94 115 ASN A CA 1
ATOM 829 C C . ASN A 1 115 ? 6.450 7.761 4.325 1.00 84.94 115 ASN A C 1
ATOM 831 O O . ASN A 1 115 ? 6.848 7.556 3.182 1.00 84.94 115 ASN A O 1
ATOM 835 N N . ALA A 1 116 ? 6.892 8.790 5.051 1.00 85.44 116 ALA A N 1
ATOM 836 C CA . ALA A 1 116 ? 7.884 9.743 4.565 1.00 85.44 116 ALA A CA 1
ATOM 837 C C . ALA A 1 116 ? 9.229 9.061 4.280 1.00 85.44 116 ALA A C 1
ATOM 839 O O . ALA A 1 116 ? 9.811 9.283 3.222 1.00 85.44 116 ALA A O 1
ATOM 840 N N . LEU A 1 117 ? 9.701 8.184 5.172 1.00 89.75 117 LEU A N 1
ATOM 841 C CA . LEU A 1 117 ? 10.929 7.409 4.964 1.00 89.75 117 LEU A CA 1
ATOM 842 C C . LEU A 1 117 ? 10.831 6.505 3.732 1.00 89.75 117 LEU A C 1
ATOM 844 O O . LEU A 1 117 ? 11.758 6.473 2.921 1.00 89.75 117 LEU A O 1
ATOM 848 N N . ILE A 1 118 ? 9.698 5.820 3.554 1.00 85.81 118 ILE A N 1
ATOM 849 C CA . ILE A 1 118 ? 9.436 4.999 2.366 1.00 85.81 118 ILE A CA 1
ATOM 850 C C . ILE A 1 118 ? 9.430 5.871 1.109 1.00 85.81 118 ILE A C 1
ATOM 852 O O . ILE A 1 118 ? 10.066 5.510 0.123 1.00 85.81 118 ILE A O 1
ATOM 856 N N . MET A 1 119 ? 8.761 7.026 1.135 1.00 83.38 119 MET A N 1
ATOM 857 C CA . MET A 1 119 ? 8.638 7.914 -0.022 1.00 83.38 119 MET A CA 1
ATOM 858 C C . MET A 1 119 ? 9.982 8.542 -0.413 1.00 83.38 119 MET A C 1
ATOM 860 O O . MET A 1 119 ? 10.341 8.543 -1.588 1.00 83.38 119 MET A O 1
ATOM 864 N N . LEU A 1 120 ? 10.769 9.012 0.559 1.00 84.12 120 LEU A N 1
ATOM 865 C CA . LEU A 1 120 ? 12.121 9.535 0.333 1.00 84.12 120 LEU A CA 1
ATOM 866 C C . LEU A 1 120 ? 13.076 8.438 -0.159 1.00 84.12 120 LEU A C 1
ATOM 868 O O . LEU 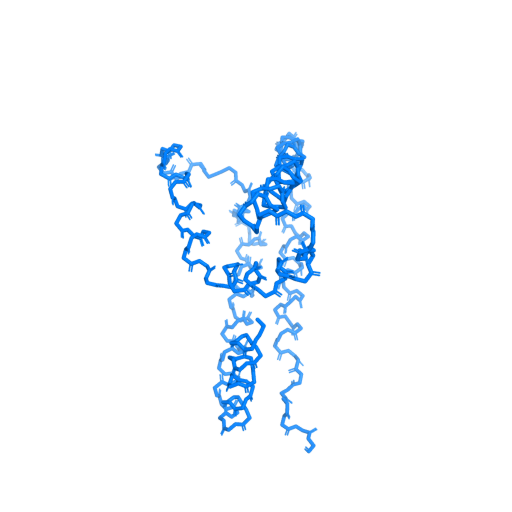A 1 120 ? 13.885 8.670 -1.061 1.00 84.12 120 LEU A O 1
ATOM 872 N N . GLY A 1 121 ? 12.960 7.227 0.395 1.00 84.19 121 GLY A N 1
ATOM 873 C CA . GLY A 1 121 ? 13.685 6.051 -0.080 1.00 84.19 121 GLY A CA 1
ATOM 874 C C . GLY A 1 121 ? 13.325 5.712 -1.526 1.00 84.19 121 GLY A C 1
ATOM 875 O O . GLY A 1 121 ? 14.212 5.565 -2.366 1.00 84.19 121 GLY A O 1
ATOM 876 N N . ALA A 1 122 ? 12.030 5.676 -1.843 1.00 80.00 122 ALA A N 1
ATOM 877 C CA . ALA A 1 122 ? 11.521 5.432 -3.186 1.00 80.00 122 ALA A CA 1
ATOM 878 C C . ALA A 1 122 ? 11.975 6.513 -4.176 1.00 80.00 122 ALA A C 1
ATOM 880 O O . ALA A 1 122 ? 12.374 6.171 -5.284 1.00 80.00 122 ALA A O 1
ATOM 881 N N . ALA A 1 123 ? 12.003 7.790 -3.781 1.00 77.88 123 ALA A N 1
ATOM 882 C CA . ALA A 1 123 ? 12.496 8.883 -4.620 1.00 77.88 123 ALA A CA 1
ATOM 883 C C . ALA A 1 123 ? 13.986 8.716 -4.966 1.00 77.88 123 ALA A C 1
ATOM 885 O O . ALA A 1 123 ? 14.370 8.847 -6.130 1.00 77.88 123 ALA A O 1
ATOM 886 N N . ARG A 1 124 ? 14.828 8.344 -3.988 1.00 79.44 124 ARG A N 1
ATOM 887 C CA . ARG A 1 124 ? 16.248 8.034 -4.240 1.00 79.44 124 ARG A CA 1
ATOM 888 C C . ARG A 1 124 ? 16.431 6.825 -5.149 1.00 79.44 124 ARG A C 1
ATOM 890 O O . ARG A 1 124 ? 17.240 6.876 -6.072 1.00 79.44 124 ARG A O 1
ATOM 897 N N . VAL A 1 125 ? 15.692 5.747 -4.890 1.00 78.19 125 VAL A N 1
ATOM 898 C CA . VAL A 1 125 ? 15.743 4.518 -5.692 1.00 78.19 125 VAL A CA 1
ATOM 899 C C . VAL A 1 125 ? 15.276 4.807 -7.118 1.00 78.19 125 VAL A C 1
ATOM 901 O O . VAL A 1 125 ? 15.964 4.445 -8.064 1.00 78.19 125 VAL A O 1
ATOM 904 N N . SER A 1 126 ? 14.179 5.543 -7.288 1.00 72.62 126 SER A N 1
ATOM 905 C CA . SER A 1 126 ? 13.659 5.954 -8.593 1.00 72.62 126 SER A CA 1
ATOM 906 C C . SER A 1 126 ? 14.665 6.808 -9.367 1.00 72.62 126 SER A C 1
ATOM 908 O O . SER A 1 126 ? 14.907 6.536 -10.539 1.00 72.62 126 SER A O 1
ATOM 910 N N . GLY A 1 127 ? 15.308 7.789 -8.722 1.00 73.19 127 GLY A N 1
ATOM 911 C CA . GLY A 1 127 ? 16.361 8.596 -9.349 1.00 73.19 127 GLY A CA 1
ATOM 912 C C . GLY A 1 127 ? 17.584 7.768 -9.765 1.00 73.19 127 GLY A C 1
ATOM 913 O O . GLY A 1 127 ? 18.096 7.921 -10.872 1.00 73.19 127 GLY A O 1
ATOM 914 N N . PHE A 1 128 ? 18.019 6.831 -8.916 1.00 76.88 128 PHE A N 1
ATOM 915 C CA . PHE A 1 128 ? 19.122 5.917 -9.223 1.00 76.88 128 PHE A CA 1
ATOM 916 C C . PHE A 1 128 ? 18.795 4.950 -10.370 1.00 76.88 128 PHE A C 1
ATOM 918 O O . PHE A 1 128 ? 19.647 4.706 -11.228 1.00 76.88 128 PHE A O 1
ATOM 925 N N . LEU A 1 129 ? 17.573 4.407 -10.404 1.00 72.62 129 LEU A N 1
ATOM 926 C CA . LEU A 1 129 ? 17.116 3.547 -11.494 1.00 72.62 129 LEU A CA 1
ATOM 927 C C . LEU A 1 129 ? 17.018 4.348 -12.792 1.00 72.62 129 LEU A C 1
ATOM 929 O O . LEU A 1 129 ? 17.573 3.906 -13.791 1.00 72.62 129 LEU A O 1
ATOM 933 N N . ALA A 1 130 ? 16.413 5.539 -12.770 1.00 70.75 130 ALA A N 1
ATOM 934 C CA . ALA A 1 130 ? 16.282 6.406 -13.943 1.00 70.75 130 ALA A CA 1
ATOM 935 C C . ALA A 1 130 ? 17.636 6.757 -14.585 1.00 70.75 130 ALA A C 1
ATOM 937 O O . ALA A 1 130 ? 17.744 6.821 -15.807 1.00 70.75 130 ALA A O 1
ATOM 938 N N . ALA A 1 131 ? 18.692 6.907 -13.780 1.00 76.62 131 ALA A N 1
ATOM 939 C CA . ALA A 1 131 ? 20.047 7.156 -14.269 1.00 76.62 131 ALA A CA 1
ATOM 940 C C . ALA A 1 131 ? 20.726 5.925 -14.913 1.00 76.62 131 ALA A C 1
ATOM 942 O O . ALA A 1 131 ? 21.790 6.057 -15.520 1.00 76.62 131 ALA A O 1
ATOM 943 N N . ARG A 1 132 ? 20.167 4.711 -14.771 1.00 80.38 132 ARG A N 1
ATOM 944 C CA . ARG A 1 132 ? 20.777 3.449 -15.228 1.00 80.38 132 ARG A CA 1
ATOM 945 C C . ARG A 1 132 ? 19.789 2.595 -16.043 1.00 80.38 132 ARG A C 1
ATOM 947 O O . ARG A 1 132 ? 19.057 1.787 -15.467 1.00 80.38 132 ARG A O 1
ATOM 954 N N . PRO A 1 133 ? 19.863 2.617 -17.388 1.00 75.62 133 PRO A N 1
ATOM 955 C CA . PRO A 1 133 ? 18.953 1.867 -18.268 1.00 75.62 133 PRO A CA 1
ATOM 956 C C . PRO A 1 133 ? 18.893 0.357 -17.984 1.00 75.62 133 PRO A C 1
ATOM 958 O O . PRO A 1 133 ? 17.826 -0.260 -18.013 1.00 75.62 133 PRO A O 1
ATOM 961 N N . ARG A 1 134 ? 20.037 -0.253 -17.638 1.00 78.56 134 ARG A N 1
ATOM 962 C CA . ARG A 1 134 ? 20.110 -1.673 -17.247 1.00 78.56 134 ARG A CA 1
ATOM 963 C C . ARG A 1 134 ? 19.389 -1.962 -15.925 1.00 78.56 134 ARG A C 1
ATOM 965 O O . ARG A 1 134 ? 18.777 -3.017 -15.802 1.00 78.56 134 ARG A O 1
ATOM 972 N N . ALA A 1 135 ? 19.422 -1.035 -14.964 1.00 76.31 135 ALA A N 1
ATOM 973 C CA . ALA A 1 135 ? 18.746 -1.192 -13.675 1.00 76.31 135 ALA A CA 1
ATOM 974 C C . ALA A 1 135 ? 17.221 -1.062 -13.817 1.00 76.31 135 ALA A C 1
ATOM 976 O O . ALA A 1 135 ? 16.492 -1.864 -13.241 1.00 76.31 135 ALA A O 1
ATOM 977 N N . MET A 1 136 ? 16.739 -0.127 -14.647 1.00 73.81 136 MET A N 1
ATOM 978 C CA . MET A 1 136 ? 15.311 -0.044 -14.999 1.00 73.81 136 MET A CA 1
ATOM 979 C C . MET A 1 136 ? 14.822 -1.306 -15.699 1.00 73.81 136 MET A C 1
ATOM 981 O O . MET A 1 136 ? 13.749 -1.814 -15.389 1.00 73.81 136 MET A O 1
ATOM 985 N N . THR A 1 137 ? 15.627 -1.834 -16.622 1.00 76.12 137 THR A N 1
ATOM 986 C CA . THR A 1 137 ? 15.299 -3.071 -17.331 1.00 76.12 137 THR A CA 1
ATOM 987 C C . THR A 1 137 ? 15.209 -4.235 -16.340 1.00 76.12 137 THR A C 1
ATOM 989 O O . THR A 1 137 ? 14.192 -4.921 -16.301 1.00 76.12 137 THR A O 1
ATOM 992 N N . ALA A 1 138 ? 16.202 -4.400 -15.457 1.00 81.00 138 ALA A N 1
ATOM 993 C CA . ALA A 1 138 ? 16.183 -5.424 -14.412 1.00 81.00 138 ALA A CA 1
ATOM 994 C C . ALA A 1 138 ? 14.968 -5.290 -13.478 1.00 81.00 138 ALA A C 1
ATOM 996 O O . ALA A 1 138 ? 14.273 -6.273 -13.247 1.00 81.00 138 ALA A O 1
ATOM 997 N N . GLN A 1 139 ? 14.649 -4.082 -12.999 1.00 81.56 139 GLN A N 1
ATOM 998 C CA . GLN A 1 139 ? 13.451 -3.832 -12.187 1.00 81.56 139 GLN A CA 1
ATOM 999 C C . GLN A 1 139 ? 12.173 -4.255 -12.923 1.00 81.56 139 GLN A C 1
ATOM 1001 O O . GLN A 1 139 ? 11.320 -4.913 -12.331 1.00 81.56 139 GLN A O 1
ATOM 1006 N N . ARG A 1 140 ? 12.047 -3.901 -14.208 1.00 79.19 140 ARG A N 1
ATOM 1007 C CA . ARG A 1 140 ? 10.875 -4.210 -15.037 1.00 79.19 140 ARG A CA 1
ATOM 1008 C C . ARG A 1 140 ? 10.670 -5.717 -15.185 1.00 79.19 140 ARG A C 1
ATOM 1010 O O . ARG A 1 140 ? 9.558 -6.203 -14.993 1.00 79.19 140 ARG A O 1
ATOM 1017 N N . PHE A 1 141 ? 11.740 -6.457 -15.476 1.00 82.75 141 PHE A N 1
ATOM 1018 C CA . PHE A 1 141 ? 11.687 -7.916 -15.590 1.00 82.75 141 PHE A CA 1
ATOM 1019 C C . PHE A 1 141 ? 11.455 -8.597 -14.237 1.00 82.75 141 PHE A C 1
ATOM 1021 O O . PHE A 1 141 ? 10.675 -9.541 -14.179 1.00 82.75 141 PHE A O 1
ATOM 1028 N N . THR A 1 142 ? 12.049 -8.106 -13.145 1.00 84.88 142 THR A N 1
ATOM 1029 C CA . THR A 1 142 ? 11.810 -8.651 -11.798 1.00 84.88 142 THR A CA 1
ATOM 1030 C C . THR A 1 142 ? 10.368 -8.419 -11.350 1.00 84.88 142 THR A C 1
ATOM 1032 O O . THR A 1 142 ? 9.713 -9.352 -10.898 1.00 84.88 142 THR A O 1
ATOM 1035 N N . ALA A 1 143 ? 9.838 -7.203 -11.510 1.00 84.44 143 ALA A N 1
ATOM 1036 C CA . ALA A 1 143 ? 8.456 -6.879 -11.159 1.00 84.44 143 ALA A CA 1
ATOM 1037 C C . ALA A 1 143 ? 7.453 -7.665 -12.018 1.00 84.44 143 ALA A C 1
ATOM 1039 O O . ALA A 1 143 ? 6.534 -8.281 -11.477 1.00 84.44 143 ALA A O 1
ATOM 1040 N N . GLY A 1 144 ? 7.669 -7.712 -13.337 1.00 83.88 144 GLY A N 1
ATOM 1041 C CA . GLY A 1 144 ? 6.853 -8.508 -14.253 1.00 83.88 144 GLY A CA 1
ATOM 1042 C C . GLY A 1 144 ? 6.931 -10.006 -13.951 1.00 83.88 144 GLY A C 1
ATOM 1043 O O . GLY A 1 144 ? 5.909 -10.684 -13.938 1.00 83.88 144 GLY A O 1
ATOM 1044 N N . GLY A 1 145 ? 8.120 -10.517 -13.622 1.00 87.25 145 GLY A N 1
ATOM 1045 C CA . GLY A 1 145 ? 8.337 -11.905 -13.218 1.00 87.25 145 GLY A CA 1
ATOM 1046 C C . GLY A 1 145 ? 7.623 -12.261 -11.915 1.00 87.25 145 GLY A C 1
ATOM 1047 O O . GLY A 1 145 ? 6.963 -13.294 -11.849 1.00 87.25 145 GLY A O 1
ATOM 1048 N N . LEU A 1 146 ? 7.676 -11.386 -10.904 1.00 89.06 146 LEU A N 1
ATOM 1049 C CA . LEU A 1 146 ? 6.938 -11.561 -9.650 1.00 89.06 146 LEU A CA 1
ATOM 1050 C C . LEU A 1 146 ? 5.426 -11.574 -9.890 1.00 89.06 146 LEU A C 1
ATOM 1052 O O . LEU A 1 146 ? 4.745 -12.477 -9.409 1.00 89.06 146 LEU A O 1
ATOM 1056 N N . LEU A 1 147 ? 4.894 -10.623 -10.666 1.00 87.31 147 LEU A N 1
ATOM 1057 C CA . LEU A 1 147 ? 3.471 -10.601 -11.023 1.00 87.31 147 LEU A CA 1
ATOM 1058 C C . LEU A 1 147 ? 3.058 -11.842 -11.818 1.00 87.31 147 LEU A C 1
ATOM 1060 O O . LEU A 1 147 ? 2.006 -12.413 -11.541 1.00 87.31 147 LEU A O 1
ATOM 1064 N N . GLY A 1 148 ? 3.895 -12.302 -12.748 1.00 88.38 148 GLY A N 1
ATOM 1065 C CA . GLY A 1 148 ? 3.674 -13.539 -13.496 1.00 88.38 148 GLY A CA 1
ATOM 1066 C C . GLY A 1 148 ? 3.673 -14.771 -12.589 1.00 88.38 148 GLY A C 1
ATOM 1067 O O . GLY A 1 148 ? 2.785 -15.615 -12.694 1.00 88.38 148 GLY A O 1
ATOM 1068 N N . ALA A 1 149 ? 4.604 -14.846 -11.634 1.00 89.62 149 ALA A N 1
ATOM 1069 C CA . ALA A 1 149 ? 4.642 -15.905 -10.630 1.00 89.62 149 ALA A CA 1
ATOM 1070 C C . ALA A 1 149 ? 3.392 -15.882 -9.735 1.00 89.62 149 ALA A C 1
ATOM 1072 O O . ALA A 1 149 ? 2.806 -16.933 -9.468 1.00 89.62 149 ALA A O 1
ATOM 1073 N N . PHE A 1 150 ? 2.929 -14.698 -9.322 1.00 88.06 150 PHE A N 1
ATOM 1074 C CA . PHE A 1 150 ? 1.663 -14.548 -8.603 1.00 88.06 150 PHE A CA 1
ATOM 1075 C C . PHE A 1 150 ? 0.459 -14.944 -9.458 1.00 88.06 150 PHE A C 1
ATOM 1077 O O . PHE A 1 150 ? -0.439 -15.603 -8.937 1.00 88.06 150 PHE A O 1
ATOM 1084 N N . ALA A 1 151 ? 0.439 -14.605 -10.748 1.00 87.06 151 ALA A N 1
ATOM 1085 C CA . ALA A 1 151 ? -0.616 -15.005 -11.673 1.00 87.06 151 ALA A CA 1
ATOM 1086 C C . ALA A 1 151 ? -0.688 -16.532 -11.798 1.00 87.06 151 ALA A C 1
ATOM 1088 O O . ALA A 1 151 ? -1.757 -17.109 -11.600 1.00 87.06 151 ALA A O 1
ATOM 1089 N N . LEU A 1 152 ? 0.455 -17.195 -12.021 1.00 89.25 152 LEU A N 1
ATOM 1090 C CA . LEU A 1 152 ? 0.538 -18.657 -12.073 1.00 89.25 152 LEU A CA 1
ATOM 1091 C C . LEU A 1 152 ? 0.109 -19.288 -10.754 1.00 89.25 152 LEU A C 1
ATOM 1093 O O . LEU A 1 152 ? -0.744 -20.167 -10.746 1.00 89.25 152 LEU A O 1
ATOM 1097 N N . ARG A 1 153 ? 0.657 -18.827 -9.627 1.00 90.25 153 ARG A N 1
ATOM 1098 C CA . ARG A 1 153 ? 0.285 -19.339 -8.303 1.00 90.25 153 ARG A CA 1
ATOM 1099 C C . ARG A 1 153 ? -1.207 -19.161 -8.038 1.00 90.25 153 ARG A C 1
ATOM 1101 O O . ARG A 1 153 ? -1.828 -20.048 -7.463 1.00 90.25 153 ARG A O 1
ATOM 1108 N N . THR A 1 154 ? -1.784 -18.040 -8.462 1.00 87.00 154 THR A N 1
ATOM 1109 C CA . THR A 1 154 ? -3.218 -17.769 -8.318 1.00 87.00 154 THR A CA 1
ATOM 1110 C C . THR A 1 154 ? -4.042 -18.660 -9.231 1.00 87.00 154 THR A C 1
ATOM 1112 O O . THR A 1 154 ? -5.071 -19.136 -8.788 1.00 87.00 154 THR A O 1
ATOM 1115 N N . ALA A 1 155 ? -3.605 -18.951 -10.457 1.00 85.62 155 ALA A N 1
ATOM 1116 C CA . ALA A 1 155 ? -4.296 -19.877 -11.354 1.00 85.62 155 ALA A CA 1
ATOM 1117 C C . ALA A 1 155 ? -4.213 -21.336 -10.863 1.00 85.62 155 ALA A C 1
ATOM 1119 O O . ALA A 1 155 ? -5.216 -22.053 -10.865 1.00 85.62 155 ALA A O 1
ATOM 1120 N N . LEU A 1 156 ? -3.039 -21.751 -10.381 1.00 86.88 156 LEU A N 1
ATOM 1121 C CA . LEU A 1 156 ? -2.725 -23.116 -9.944 1.00 86.88 156 LEU A CA 1
ATOM 1122 C C . LEU A 1 156 ? -3.146 -23.418 -8.498 1.00 86.88 156 LEU A C 1
ATOM 1124 O O . LEU A 1 156 ? -3.129 -24.579 -8.092 1.00 86.88 156 LEU A O 1
ATOM 1128 N N . SER A 1 157 ? -3.513 -22.406 -7.704 1.00 82.56 157 SER A N 1
ATOM 1129 C CA . SER A 1 157 ? -3.962 -22.616 -6.325 1.00 82.56 157 SER A CA 1
ATOM 1130 C C . SER A 1 157 ? -5.181 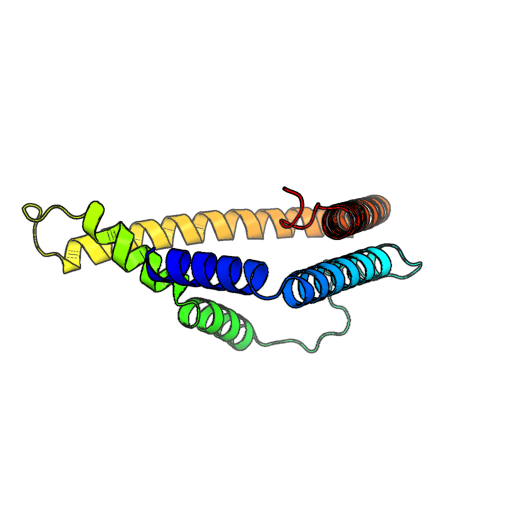-23.539 -6.294 1.00 82.56 157 SER A C 1
ATOM 1132 O O . SER A 1 157 ? -6.098 -23.419 -7.108 1.00 82.56 157 SER A O 1
ATOM 1134 N N . ARG A 1 158 ? -5.198 -24.509 -5.379 1.00 70.44 158 ARG A N 1
ATOM 1135 C CA . ARG A 1 158 ? -6.304 -25.469 -5.299 1.00 70.44 158 ARG A CA 1
ATOM 1136 C C . ARG A 1 158 ? -7.589 -24.747 -4.886 1.00 70.44 158 ARG A C 1
ATOM 1138 O O . ARG A 1 158 ? -7.562 -23.871 -4.023 1.00 70.44 158 ARG A O 1
ATOM 1145 N N . THR A 1 159 ? -8.701 -25.085 -5.532 1.00 64.75 159 THR A N 1
ATOM 1146 C CA . THR A 1 159 ? -10.032 -24.653 -5.094 1.00 64.75 159 THR A CA 1
ATOM 1147 C C . THR A 1 159 ? -10.351 -25.327 -3.752 1.00 64.75 159 THR A C 1
ATOM 1149 O O . THR A 1 159 ? -9.970 -26.483 -3.571 1.00 64.75 159 THR A O 1
ATOM 1152 N N . PRO A 1 160 ? -11.055 -24.671 -2.810 1.00 59.84 160 PRO A N 1
ATOM 1153 C CA . PRO A 1 160 ? -11.378 -25.249 -1.496 1.00 59.84 160 PRO A CA 1
ATOM 1154 C C . PRO A 1 160 ? -12.298 -26.486 -1.520 1.00 59.84 160 PRO A C 1
ATOM 1156 O O . PRO A 1 160 ? -12.759 -26.910 -0.471 1.00 59.84 160 PRO A O 1
ATOM 1159 N N . VAL A 1 161 ? -12.603 -27.054 -2.690 1.00 51.75 161 VAL A N 1
ATOM 1160 C CA . VAL A 1 161 ? -13.672 -28.051 -2.893 1.00 51.75 161 VAL A CA 1
ATOM 1161 C C . VAL A 1 161 ? -13.103 -29.458 -3.130 1.00 51.75 161 VAL A C 1
ATOM 1163 O O . VAL A 1 161 ? -13.718 -30.285 -3.788 1.00 51.75 161 VAL A O 1
ATOM 1166 N N . SER A 1 162 ? -11.902 -29.753 -2.630 1.00 45.69 162 SER A N 1
ATOM 1167 C CA . SER A 1 162 ? -11.338 -31.107 -2.689 1.00 45.69 162 SER A CA 1
ATOM 1168 C C . SER A 1 162 ? -10.982 -31.625 -1.298 1.00 45.69 162 SER A C 1
ATOM 1170 O O . SER A 1 162 ? -9.798 -31.733 -0.984 1.00 45.69 162 SER A O 1
ATOM 1172 N N . THR A 1 163 ? -12.014 -31.881 -0.492 1.00 39.91 163 THR A N 1
ATOM 1173 C CA . THR A 1 163 ? -12.207 -33.042 0.406 1.00 39.91 163 THR A CA 1
ATOM 1174 C C . THR A 1 163 ? -13.620 -32.989 0.957 1.00 39.91 163 THR A C 1
ATOM 1176 O O . THR A 1 163 ? -13.962 -31.915 1.502 1.00 39.91 163 THR A O 1
#

Secondary structure (DSSP, 8-state):
-HHHHHHHHHHHHHHHH-HHHHHHHHHHHHHHHHHHHHHHHSTTPPPTTS--TTS----HHHHHHHHHHHHHT-HHHHHHHHHHGGGG--TTSS-HHHHHHHHHHHHHHHHHHHHHHHHHHHHHHHHHHHT-HHHHHHHHHHHHHHHHHHHHHHHHSPPS---

Sequence (163 aa):
MCYLLAAAAGLSALFAAVPVAFIVVKLAGAAYLAYLAWSMVKPGGSSPFAPAQDLPPVSDARLFSMGLLTNLLNPKIALMHAALLPQFMDPQAGPAWGQLLQLGGVQIIVGLSVNALIMLGAARVSGFLAARPRAMTAQRFTAGGLLGAFALRTALSRTPVST

pLDDT: mean 76.6, std 10.37, range [39.91, 90.25]

Organism: Streptomyces collinus (NCBI:txid42684)